Protein AF-A0A7I7QZT5-F1 (afdb_monomer_lite)

Structure (mmCIF, N/CA/C/O backbone):
data_AF-A0A7I7QZT5-F1
#
_entry.id   AF-A0A7I7QZT5-F1
#
loop_
_atom_site.group_PDB
_atom_site.id
_atom_site.type_symbol
_atom_site.label_atom_id
_atom_site.label_alt_id
_atom_site.label_comp_id
_atom_site.label_asym_id
_ato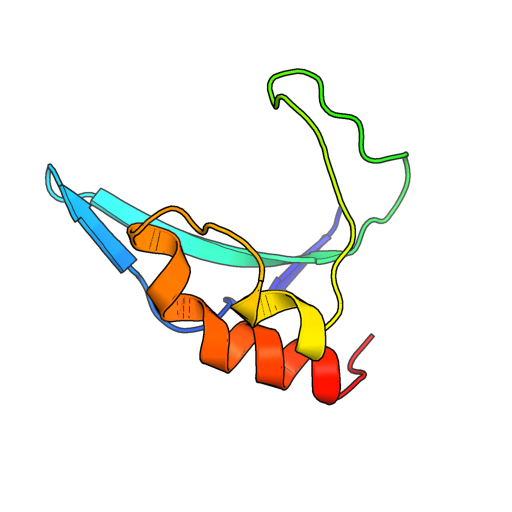m_site.label_entity_id
_atom_site.label_seq_id
_atom_site.pdbx_PDB_ins_code
_atom_site.Cartn_x
_atom_site.Cartn_y
_atom_site.Cartn_z
_atom_site.occupancy
_atom_site.B_iso_or_equiv
_atom_site.auth_seq_id
_atom_site.auth_comp_id
_atom_site.auth_asym_id
_atom_site.auth_atom_id
_atom_site.pdbx_PDB_model_num
ATOM 1 N N . MET A 1 1 ? -1.936 10.033 10.759 1.00 88.00 1 MET A N 1
ATOM 2 C CA . MET A 1 1 ? -1.555 8.623 10.516 1.00 88.00 1 MET A CA 1
ATOM 3 C C . MET A 1 1 ? -0.327 8.291 11.344 1.00 88.00 1 MET A C 1
ATOM 5 O O . MET A 1 1 ? 0.410 9.215 11.671 1.00 88.00 1 MET A O 1
ATOM 9 N N . THR A 1 2 ? -0.095 7.019 11.646 1.00 96.69 2 THR A N 1
ATOM 10 C CA . THR A 1 2 ? 1.204 6.512 12.116 1.00 96.69 2 THR A CA 1
ATOM 11 C C . THR A 1 2 ? 1.825 5.620 11.047 1.00 96.69 2 THR A C 1
ATOM 13 O O . THR A 1 2 ? 1.106 5.010 10.254 1.00 96.69 2 THR A O 1
ATOM 16 N N . VAL A 1 3 ? 3.156 5.569 11.013 1.00 96.69 3 VAL A N 1
ATOM 17 C CA . VAL A 1 3 ? 3.928 4.740 10.078 1.00 96.69 3 VAL A CA 1
ATOM 18 C C . VAL A 1 3 ? 4.476 3.533 10.833 1.00 96.69 3 VAL A C 1
ATOM 20 O O . VAL A 1 3 ? 4.990 3.675 11.941 1.00 96.69 3 VAL A O 1
ATOM 23 N N . GLY A 1 4 ? 4.328 2.353 10.240 1.00 95.25 4 GLY A N 1
ATOM 24 C CA . GLY A 1 4 ? 4.814 1.082 10.758 1.00 95.25 4 GLY A CA 1
ATOM 25 C C . GLY A 1 4 ? 5.961 0.517 9.923 1.00 95.25 4 GLY A C 1
ATOM 26 O O . GLY A 1 4 ? 6.777 1.247 9.365 1.00 95.25 4 GLY A O 1
ATOM 27 N N . LEU A 1 5 ? 6.016 -0.814 9.854 1.00 95.00 5 LEU A N 1
ATOM 28 C CA . LEU A 1 5 ? 7.064 -1.540 9.140 1.00 95.00 5 LEU A CA 1
ATOM 29 C C . LEU A 1 5 ? 6.975 -1.349 7.621 1.00 95.00 5 LEU A C 1
ATOM 31 O O . LEU A 1 5 ? 5.900 -1.110 7.061 1.00 95.00 5 LEU A O 1
ATOM 35 N N . GLN A 1 6 ? 8.124 -1.497 6.966 1.00 96.44 6 GLN A N 1
ATOM 36 C CA . GLN A 1 6 ? 8.218 -1.570 5.514 1.00 96.44 6 GLN A CA 1
ATOM 37 C C . GLN A 1 6 ? 7.445 -2.788 4.987 1.00 96.44 6 GLN A C 1
ATOM 39 O O . GLN A 1 6 ? 7.446 -3.859 5.596 1.00 96.44 6 GLN A O 1
ATOM 44 N N . VAL A 1 7 ? 6.780 -2.613 3.847 1.00 96.50 7 VAL A N 1
ATOM 45 C CA . VAL A 1 7 ? 6.115 -3.692 3.119 1.00 96.50 7 VAL A CA 1
ATOM 46 C C . VAL A 1 7 ? 7.103 -4.269 2.119 1.00 96.50 7 VAL A C 1
ATOM 48 O O . VAL A 1 7 ? 7.394 -3.647 1.101 1.00 96.50 7 VAL A O 1
ATOM 51 N N . GLY A 1 8 ? 7.586 -5.478 2.391 1.00 95.62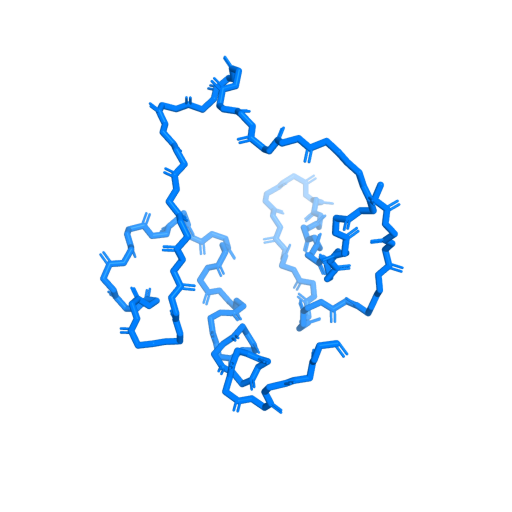 8 GLY A N 1
ATOM 52 C CA . GLY A 1 8 ? 8.517 -6.151 1.494 1.00 95.62 8 GLY A CA 1
ATOM 53 C C . GLY A 1 8 ? 9.822 -5.403 1.267 1.00 95.62 8 GLY A C 1
ATOM 54 O O . GLY A 1 8 ? 10.242 -4.585 2.078 1.00 95.62 8 GLY A O 1
ATOM 55 N N . GLU A 1 9 ? 10.437 -5.688 0.127 1.00 95.38 9 GLU A N 1
ATOM 56 C CA . GLU A 1 9 ? 11.694 -5.078 -0.288 1.00 95.38 9 GLU A CA 1
ATOM 57 C C . GLU A 1 9 ? 11.479 -3.792 -1.093 1.00 95.38 9 GLU A C 1
ATOM 59 O O . GLU A 1 9 ? 10.378 -3.462 -1.549 1.00 95.38 9 GLU A O 1
ATOM 64 N N . ASP A 1 10 ? 12.578 -3.076 -1.275 1.00 97.38 10 ASP A N 1
ATOM 65 C CA . ASP A 1 10 ? 12.673 -1.920 -2.152 1.00 97.38 10 ASP A CA 1
ATOM 66 C C . ASP A 1 10 ? 12.439 -2.301 -3.619 1.00 97.38 10 ASP A C 1
ATOM 68 O O . ASP A 1 10 ? 12.988 -3.282 -4.124 1.00 97.38 10 ASP A O 1
ATOM 72 N N . VAL A 1 11 ? 11.662 -1.483 -4.331 1.00 96.50 11 VAL A N 1
ATOM 73 C CA . VAL A 1 11 ? 11.430 -1.639 -5.770 1.00 96.50 11 VAL A CA 1
ATOM 74 C C . VAL A 1 11 ? 12.312 -0.641 -6.523 1.00 96.50 11 VAL A C 1
ATOM 76 O O . VAL A 1 11 ? 12.120 0.570 -6.379 1.00 96.50 11 VAL A O 1
ATOM 79 N N . PRO A 1 12 ? 13.274 -1.100 -7.343 1.00 95.12 12 PRO A N 1
ATOM 80 C CA . PRO A 1 12 ? 14.065 -0.199 -8.166 1.00 95.12 12 PRO A CA 1
ATOM 81 C C . PRO A 1 12 ? 13.182 0.444 -9.238 1.00 95.12 12 PRO A C 1
ATOM 83 O O . PRO A 1 12 ? 12.404 -0.222 -9.923 1.00 95.12 12 PRO A O 1
ATOM 86 N N . LEU A 1 13 ? 13.334 1.751 -9.405 1.00 95.12 13 LEU A N 1
ATOM 87 C CA . LEU A 1 13 ? 12.671 2.548 -10.426 1.00 95.12 13 LEU A CA 1
ATOM 88 C C . LEU A 1 13 ? 13.700 3.126 -11.413 1.00 95.12 13 LEU A C 1
ATOM 90 O O . LEU A 1 13 ? 14.899 3.197 -11.120 1.00 95.12 13 LEU A O 1
ATOM 94 N N . PRO A 1 14 ? 13.254 3.584 -12.597 1.00 94.31 14 PRO A N 1
ATOM 95 C CA . PRO A 1 14 ? 14.114 4.317 -13.519 1.00 94.31 14 PRO A CA 1
ATOM 96 C C . PRO A 1 14 ? 14.781 5.532 -12.862 1.00 94.31 14 PRO A C 1
ATOM 98 O O . PRO A 1 14 ? 14.296 6.070 -11.869 1.00 94.31 14 PRO A O 1
ATOM 101 N N . ARG A 1 15 ? 15.865 6.020 -13.479 1.00 94.62 15 ARG A N 1
ATOM 102 C CA . ARG A 1 15 ? 16.621 7.205 -13.020 1.00 94.62 15 ARG A CA 1
ATOM 103 C C . ARG A 1 15 ? 17.232 7.041 -11.622 1.00 94.62 15 ARG A C 1
ATOM 105 O O . ARG A 1 15 ? 17.315 8.009 -10.872 1.00 94.62 15 ARG A O 1
ATOM 112 N N . SER A 1 16 ? 17.668 5.822 -11.300 1.00 95.38 16 SER A N 1
ATOM 113 C CA . SER A 1 16 ? 18.321 5.492 -10.025 1.00 95.38 16 SER A CA 1
ATOM 114 C C . SER A 1 16 ? 17.456 5.816 -8.803 1.00 95.38 16 SER A C 1
ATOM 116 O O . SER A 1 16 ? 17.971 6.182 -7.749 1.00 95.38 16 SER A O 1
ATOM 118 N N . MET A 1 17 ? 16.135 5.718 -8.961 1.00 97.69 17 MET A N 1
ATOM 119 C CA . MET A 1 17 ? 15.181 5.910 -7.878 1.00 97.69 17 MET A CA 1
ATOM 120 C C . MET A 1 17 ? 14.841 4.570 -7.231 1.00 97.69 17 MET A C 1
ATOM 122 O O . MET A 1 17 ? 14.884 3.522 -7.874 1.00 97.69 17 MET A O 1
ATOM 126 N N . THR A 1 18 ? 14.432 4.631 -5.970 1.00 97.06 18 THR A N 1
ATOM 127 C CA . THR A 1 18 ? 13.952 3.474 -5.219 1.00 97.06 18 THR A CA 1
ATOM 128 C C . THR A 1 18 ? 12.585 3.795 -4.651 1.00 97.06 18 THR A C 1
ATOM 130 O O . THR A 1 18 ? 12.394 4.845 -4.035 1.00 97.06 18 THR A O 1
ATOM 133 N N . LEU A 1 19 ? 11.635 2.890 -4.856 1.00 97.75 19 LEU A N 1
ATOM 134 C CA . LEU A 1 19 ? 10.299 2.978 -4.303 1.00 97.75 19 LEU A CA 1
ATOM 135 C C . LEU A 1 19 ? 10.170 2.044 -3.103 1.00 97.75 19 LEU A C 1
ATOM 137 O O . LEU A 1 19 ? 10.554 0.876 -3.157 1.00 97.75 19 LEU A O 1
ATOM 141 N N . ARG A 1 20 ? 9.594 2.571 -2.025 1.00 98.19 20 ARG A N 1
ATOM 142 C CA . ARG A 1 20 ? 9.417 1.853 -0.770 1.00 98.19 20 ARG A CA 1
ATOM 143 C C . ARG A 1 20 ? 8.007 2.054 -0.240 1.00 98.19 20 ARG A C 1
ATOM 145 O O . ARG A 1 20 ? 7.558 3.189 -0.090 1.00 98.19 20 ARG A O 1
ATOM 152 N N . ALA A 1 21 ? 7.332 0.954 0.069 1.00 97.69 21 ALA A N 1
ATOM 153 C CA . ALA A 1 21 ? 6.022 0.966 0.702 1.00 97.69 21 ALA A CA 1
ATOM 154 C C . ALA A 1 21 ? 6.152 0.746 2.212 1.00 97.69 21 ALA A C 1
ATOM 156 O O . ALA A 1 21 ? 6.967 -0.051 2.671 1.00 97.69 21 ALA A O 1
ATOM 157 N N . TYR A 1 22 ? 5.319 1.431 2.991 1.00 97.31 22 TYR A N 1
ATOM 158 C CA . TYR A 1 22 ? 5.244 1.274 4.442 1.00 97.31 22 TYR A CA 1
ATOM 159 C C . TYR A 1 22 ? 3.804 1.051 4.870 1.00 97.31 22 TYR A C 1
ATOM 161 O O . TYR A 1 22 ? 2.878 1.667 4.338 1.00 97.31 22 TYR A O 1
ATOM 169 N N . ARG A 1 23 ? 3.615 0.199 5.877 1.00 95.56 23 ARG A N 1
ATOM 170 C CA . ARG A 1 23 ? 2.324 0.060 6.541 1.00 95.56 23 ARG A CA 1
ATOM 171 C C . ARG A 1 23 ? 1.984 1.364 7.252 1.00 95.56 23 ARG A C 1
ATOM 173 O O . ARG A 1 23 ? 2.832 1.935 7.935 1.00 95.56 23 ARG A O 1
ATOM 180 N N . VAL A 1 24 ? 0.729 1.788 7.159 1.00 96.06 24 VAL A N 1
ATOM 181 C CA . VAL A 1 24 ? 0.224 2.944 7.902 1.00 96.06 24 VAL A CA 1
ATOM 182 C C . VAL A 1 24 ? -1.049 2.596 8.654 1.00 96.06 24 VAL A C 1
ATOM 184 O O . VAL A 1 24 ? -1.849 1.783 8.192 1.00 96.06 24 VAL A O 1
ATOM 187 N N . THR A 1 25 ? -1.246 3.248 9.796 1.00 94.88 25 THR A N 1
ATOM 188 C CA . THR A 1 25 ? -2.508 3.207 10.538 1.00 94.88 25 THR A CA 1
ATOM 189 C C . THR A 1 25 ? -3.151 4.589 10.503 1.00 94.88 25 THR A C 1
ATOM 191 O O . THR A 1 25 ? -2.521 5.613 10.806 1.00 94.88 25 THR A O 1
ATOM 194 N N . LEU A 1 26 ? -4.422 4.638 10.104 1.00 95.50 26 LEU A N 1
ATOM 195 C CA . LEU A 1 26 ? -5.211 5.864 10.133 1.00 95.50 26 LEU A CA 1
ATOM 196 C C . LEU A 1 26 ? -5.564 6.191 11.589 1.00 95.50 26 LEU A C 1
ATOM 198 O O . LEU A 1 26 ? -6.235 5.417 12.255 1.00 95.50 26 LEU A O 1
ATOM 202 N N . VAL A 1 27 ? -5.086 7.336 12.082 1.00 96.56 27 VAL A N 1
ATOM 203 C CA . VAL A 1 27 ? -5.327 7.781 13.470 1.00 96.56 27 VAL A CA 1
ATOM 204 C C . VAL A 1 27 ? -6.628 8.576 13.571 1.00 96.56 27 VAL A C 1
ATOM 206 O O . VAL A 1 27 ? -7.364 8.454 14.540 1.00 96.56 27 VAL A O 1
ATOM 209 N N . ALA A 1 28 ? -6.891 9.411 12.566 1.00 95.81 28 ALA A N 1
ATOM 210 C CA . ALA A 1 28 ? -8.064 10.266 12.468 1.00 95.81 28 ALA A CA 1
ATOM 211 C C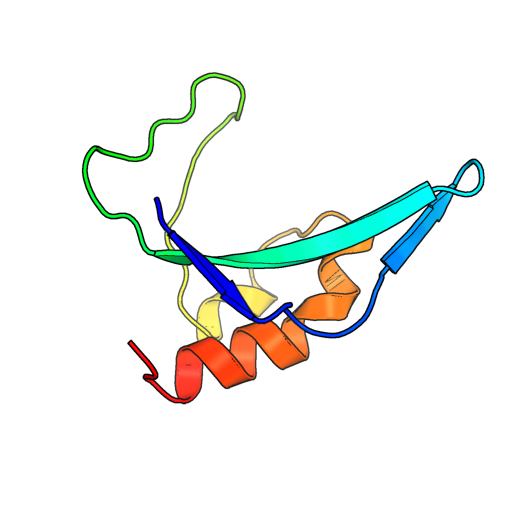 . ALA A 1 28 ? -8.260 10.700 11.006 1.00 95.81 28 ALA A C 1
ATOM 213 O O . ALA A 1 28 ? -7.309 10.661 10.219 1.00 95.81 28 ALA A O 1
ATOM 214 N N . GLY A 1 29 ? -9.469 11.158 10.675 1.00 95.25 29 GLY A N 1
ATOM 215 C CA . GLY A 1 29 ? -9.848 11.621 9.337 1.00 95.25 29 GLY A CA 1
ATOM 216 C C . GLY A 1 29 ? -10.502 10.538 8.476 1.00 95.25 29 GLY A C 1
ATOM 217 O O . GLY A 1 29 ? -10.679 9.402 8.907 1.00 95.25 29 GLY A O 1
ATOM 218 N N . THR A 1 30 ? -10.881 10.910 7.254 1.00 94.88 30 THR A N 1
ATOM 219 C CA . THR A 1 30 ? -11.436 10.002 6.236 1.00 94.88 30 THR A CA 1
ATOM 220 C C . THR A 1 30 ? -10.572 10.084 4.986 1.00 94.88 30 THR A C 1
ATOM 222 O O . THR A 1 30 ? -10.145 11.171 4.608 1.00 94.88 30 THR A O 1
ATOM 225 N N . VAL A 1 31 ? -10.294 8.944 4.351 1.00 95.06 31 VAL A N 1
ATOM 226 C CA . VAL A 1 31 ? -9.497 8.903 3.119 1.00 95.06 31 VAL A CA 1
ATOM 227 C C . VAL A 1 31 ? -10.372 9.310 1.932 1.00 95.06 31 VAL A C 1
ATOM 229 O O . VAL A 1 31 ? -11.401 8.683 1.682 1.00 95.06 31 VAL A O 1
ATOM 232 N N . THR A 1 32 ? -9.957 10.341 1.196 1.00 95.56 32 THR A N 1
ATOM 233 C CA . THR A 1 32 ? -10.697 10.914 0.061 1.00 95.56 32 THR A CA 1
ATOM 234 C C . THR A 1 32 ? -9.813 11.038 -1.190 1.00 95.56 32 THR A C 1
ATOM 236 O O . THR A 1 32 ? -8.650 11.432 -1.081 1.00 95.56 32 THR A O 1
ATOM 239 N N . PRO A 1 33 ? -10.324 10.714 -2.396 1.00 96.00 33 PRO A N 1
ATOM 240 C CA . PRO A 1 33 ? -9.574 10.863 -3.642 1.00 96.00 33 PRO A CA 1
ATOM 241 C C . PRO A 1 33 ? -9.557 12.327 -4.098 1.00 96.00 33 PRO A C 1
ATOM 243 O O . PRO A 1 33 ? -10.469 12.767 -4.790 1.00 96.00 33 PRO A O 1
ATOM 246 N N . HIS A 1 34 ? -8.530 13.087 -3.720 1.00 95.50 34 HIS A N 1
ATOM 247 C CA . HIS A 1 34 ? -8.358 14.452 -4.237 1.00 95.50 34 HIS A CA 1
ATOM 248 C C . HIS A 1 34 ? -7.745 14.463 -5.644 1.00 95.50 34 HIS A C 1
ATOM 250 O O . HIS A 1 34 ? -8.281 15.117 -6.530 1.00 95.50 34 HIS A O 1
ATOM 256 N N . ASP A 1 35 ? -6.690 13.668 -5.857 1.00 96.56 35 ASP A N 1
ATOM 257 C CA . ASP A 1 35 ? -5.973 13.598 -7.143 1.00 96.56 35 ASP A CA 1
ATOM 258 C C . ASP A 1 35 ? -6.171 12.268 -7.889 1.00 96.56 35 ASP A C 1
ATOM 260 O O . ASP A 1 35 ? -5.854 12.142 -9.071 1.00 96.56 35 ASP A O 1
ATOM 264 N N . HIS A 1 36 ? -6.679 11.243 -7.202 1.00 94.88 36 HIS A N 1
ATOM 265 C CA . HIS A 1 36 ? -6.911 9.925 -7.793 1.00 94.88 36 HIS A CA 1
ATOM 266 C C . HIS A 1 36 ? -8.317 9.834 -8.385 1.00 94.88 36 HIS A C 1
ATOM 268 O O . HIS A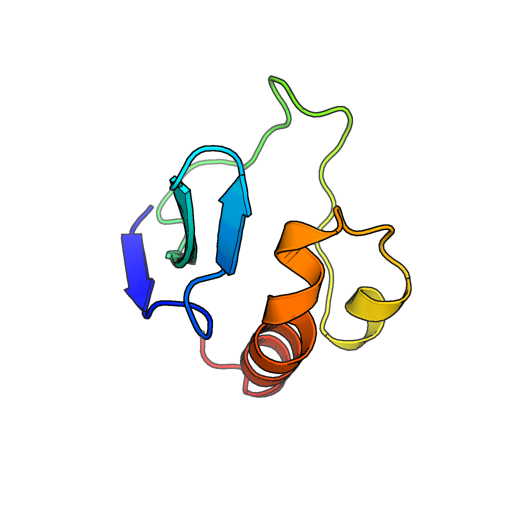 1 36 ? -9.258 10.425 -7.868 1.00 94.88 36 HIS A O 1
ATOM 274 N N . ARG A 1 37 ? -8.494 9.006 -9.421 1.00 95.62 37 ARG A N 1
ATOM 275 C CA . ARG A 1 37 ? -9.814 8.795 -10.043 1.00 95.62 37 ARG A CA 1
ATOM 276 C C . ARG A 1 37 ? -10.862 8.193 -9.095 1.00 95.62 37 ARG A C 1
ATOM 278 O O . ARG A 1 37 ? -12.049 8.435 -9.266 1.00 95.62 37 ARG A O 1
ATOM 285 N N . ALA A 1 38 ? -10.429 7.339 -8.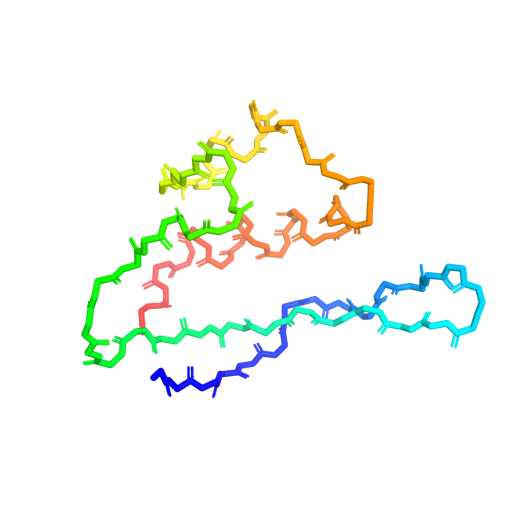167 1.00 95.56 38 ALA A N 1
ATOM 286 C CA . ALA A 1 38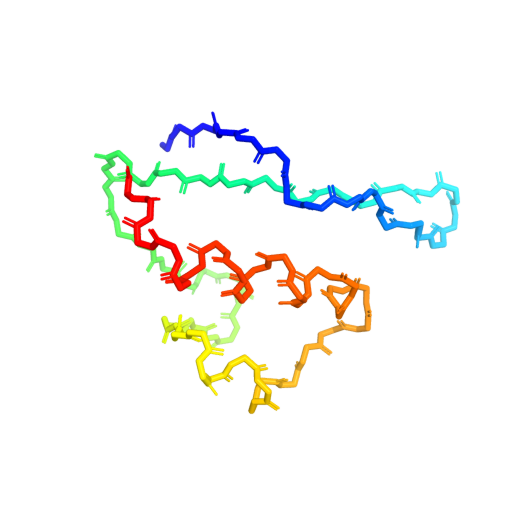 ? -11.278 6.607 -7.232 1.00 95.56 38 ALA A CA 1
ATOM 287 C C . ALA A 1 38 ? -10.424 5.960 -6.135 1.00 95.56 38 ALA A C 1
ATOM 289 O O . ALA A 1 38 ? -9.235 5.709 -6.341 1.00 95.56 38 ALA A O 1
ATOM 290 N N . LEU A 1 39 ? -11.057 5.622 -5.010 1.00 96.25 39 LEU A N 1
ATOM 291 C CA . LEU A 1 39 ? -10.494 4.759 -3.971 1.00 96.25 39 LEU A CA 1
ATOM 292 C C . LEU A 1 39 ? -11.388 3.541 -3.765 1.00 96.25 39 LEU A C 1
ATOM 294 O O . LEU A 1 39 ? -12.609 3.625 -3.901 1.00 96.25 39 LEU A O 1
ATOM 298 N N . ARG A 1 40 ? -10.771 2.414 -3.409 1.00 95.81 40 ARG A N 1
ATOM 299 C CA . ARG A 1 40 ? -11.461 1.177 -3.047 1.00 95.81 40 ARG A CA 1
ATOM 300 C C . ARG A 1 40 ? -10.667 0.450 -1.969 1.00 95.81 40 ARG A C 1
ATOM 302 O O . ARG A 1 40 ? -9.463 0.270 -2.116 1.00 95.81 40 ARG A O 1
ATOM 309 N N . TRP A 1 41 ? -11.355 0.010 -0.920 1.00 96.00 41 TRP A N 1
ATOM 310 C CA . TRP A 1 41 ? -10.801 -0.922 0.060 1.00 96.00 41 TRP A CA 1
ATOM 311 C C . TRP A 1 41 ? -10.856 -2.342 -0.500 1.00 96.00 41 TRP A C 1
ATOM 313 O O . TRP A 1 41 ? -11.861 -2.725 -1.100 1.00 96.00 41 TRP A O 1
ATOM 323 N N . VAL A 1 42 ? -9.773 -3.099 -0.336 1.00 96.56 42 VAL A N 1
ATOM 324 C CA . VAL A 1 42 ? -9.612 -4.437 -0.921 1.00 96.56 42 VAL A CA 1
ATOM 325 C C . VAL A 1 42 ? -9.111 -5.416 0.132 1.00 96.56 42 VAL A C 1
ATOM 327 O O . VAL A 1 42 ? -8.262 -5.062 0.952 1.00 96.56 42 VAL A O 1
ATOM 330 N N . GLY A 1 43 ? -9.648 -6.634 0.117 1.00 96.12 43 GLY A N 1
ATOM 331 C CA . GLY A 1 43 ? -9.146 -7.752 0.908 1.00 96.12 43 GLY A CA 1
ATOM 332 C C . GLY A 1 43 ? -8.000 -8.486 0.211 1.00 96.12 43 GLY A C 1
ATOM 333 O O . GLY A 1 43 ? -7.626 -8.169 -0.919 1.00 96.12 43 GLY A O 1
ATOM 334 N N . ALA A 1 44 ? -7.450 -9.505 0.877 1.00 96.88 44 ALA A N 1
ATOM 335 C CA . ALA A 1 44 ? -6.374 -10.324 0.315 1.00 96.88 44 ALA A CA 1
ATOM 336 C C . ALA A 1 44 ? -6.783 -11.018 -0.999 1.00 96.88 44 ALA A C 1
ATOM 338 O O . ALA A 1 44 ? -5.967 -11.121 -1.915 1.00 96.88 44 ALA A O 1
ATOM 339 N N . ASP A 1 45 ? -8.040 -11.452 -1.097 1.00 95.81 45 ASP A N 1
ATOM 340 C CA . ASP A 1 45 ? -8.562 -12.201 -2.246 1.00 95.81 45 ASP A CA 1
ATOM 341 C C . ASP A 1 45 ? -8.872 -11.299 -3.454 1.00 95.81 45 ASP A C 1
ATOM 343 O O . ASP A 1 45 ? -8.874 -11.753 -4.596 1.00 95.81 45 ASP A O 1
ATOM 347 N N . ASP A 1 46 ? -9.042 -9.995 -3.223 1.00 97.38 46 ASP A N 1
ATOM 348 C CA . ASP A 1 46 ? -9.290 -9.001 -4.270 1.00 97.38 46 ASP A CA 1
ATOM 349 C C . ASP A 1 46 ? -8.006 -8.548 -4.982 1.00 97.38 46 ASP A C 1
ATOM 351 O O . ASP A 1 46 ? -8.069 -7.904 -6.032 1.00 97.38 46 ASP A O 1
ATOM 355 N N . LEU A 1 47 ? -6.826 -8.823 -4.413 1.00 96.81 47 LEU A N 1
ATOM 356 C CA . LEU A 1 47 ? -5.559 -8.275 -4.912 1.00 96.81 47 LEU A CA 1
ATOM 357 C C . LEU A 1 47 ? -5.279 -8.679 -6.362 1.00 96.81 47 LEU A C 1
ATOM 359 O O . LEU A 1 47 ? -4.738 -7.875 -7.121 1.00 96.81 47 LEU A O 1
ATOM 363 N N . ALA A 1 48 ? -5.671 -9.893 -6.754 1.00 95.00 48 ALA A N 1
ATOM 364 C CA . ALA A 1 48 ? -5.481 -10.407 -8.109 1.00 95.00 48 ALA A CA 1
ATOM 365 C C . ALA A 1 48 ? -6.391 -9.734 -9.152 1.00 95.00 48 ALA A C 1
ATOM 367 O O . ALA A 1 48 ? -6.101 -9.801 -10.343 1.00 95.00 48 ALA A O 1
ATOM 368 N N . SER A 1 49 ? -7.480 -9.085 -8.726 1.00 94.94 49 SER A N 1
ATOM 369 C CA . SER A 1 49 ? -8.443 -8.440 -9.627 1.00 94.94 49 SER A CA 1
ATOM 370 C C . SER A 1 49 ? -8.119 -6.969 -9.907 1.00 94.94 49 SER A C 1
ATOM 372 O O . SER A 1 49 ? -8.794 -6.329 -10.713 1.00 94.94 49 SER A O 1
ATOM 374 N N . VAL A 1 50 ? -7.154 -6.390 -9.190 1.00 96.81 50 VAL A N 1
ATOM 375 C CA . VAL A 1 50 ? -6.739 -4.994 -9.353 1.00 96.81 50 VAL A CA 1
ATOM 376 C C . VAL A 1 50 ? -5.706 -4.906 -10.472 1.00 96.81 50 VAL A C 1
ATOM 378 O O . VAL A 1 50 ? -4.711 -5.629 -10.476 1.00 96.81 50 VAL A O 1
ATOM 381 N N . ASP A 1 51 ? -5.906 -3.967 -11.395 1.00 96.38 51 ASP A N 1
ATOM 382 C CA . ASP A 1 51 ? -4.896 -3.622 -12.394 1.00 96.38 51 ASP A CA 1
ATOM 383 C C . ASP A 1 51 ? -3.806 -2.737 -11.767 1.00 96.38 51 ASP A C 1
ATOM 385 O O . ASP A 1 51 ? -3.866 -1.507 -11.796 1.00 96.38 51 ASP A O 1
ATOM 389 N N . TRP A 1 52 ? -2.847 -3.380 -11.098 1.00 96.94 52 TRP A N 1
ATOM 390 C CA . TRP A 1 52 ? -1.739 -2.702 -10.428 1.00 96.94 52 TRP A CA 1
ATOM 391 C C . TRP A 1 52 ? -0.770 -2.082 -11.427 1.00 96.94 52 TRP A C 1
ATOM 393 O O . TRP A 1 52 ? -0.395 -2.719 -12.420 1.00 96.94 52 TRP A O 1
ATOM 403 N N . VAL A 1 53 ? -0.258 -0.898 -11.085 1.00 96.12 53 VAL A N 1
ATOM 404 C CA . VAL A 1 53 ? 0.909 -0.336 -11.767 1.00 96.12 53 VAL A CA 1
ATOM 405 C C . VAL A 1 53 ? 2.095 -1.310 -11.651 1.00 96.12 53 VAL A C 1
ATOM 407 O O . VAL A 1 53 ? 2.243 -1.967 -10.618 1.00 96.12 53 VAL A O 1
ATOM 410 N N . PRO A 1 54 ? 2.951 -1.447 -12.682 1.00 95.94 54 PRO A N 1
ATOM 411 C CA . PRO A 1 54 ? 3.970 -2.499 -12.709 1.00 95.94 54 PRO A CA 1
ATOM 412 C C . PRO A 1 54 ? 4.924 -2.522 -11.508 1.00 95.94 54 PRO A C 1
ATOM 414 O O . PRO A 1 54 ? 5.296 -3.608 -11.073 1.00 95.94 54 PRO A O 1
ATOM 417 N N . ALA A 1 55 ? 5.289 -1.355 -10.965 1.00 96.00 55 ALA A N 1
ATOM 418 C CA . ALA A 1 55 ? 6.195 -1.249 -9.820 1.00 96.00 55 ALA A CA 1
ATOM 419 C C . ALA A 1 55 ? 5.626 -1.923 -8.557 1.00 96.00 55 ALA A C 1
ATOM 421 O O . ALA A 1 55 ? 6.338 -2.628 -7.847 1.00 96.00 55 ALA A O 1
ATOM 422 N N . ASP A 1 56 ? 4.323 -1.786 -8.326 1.00 97.19 56 ASP A N 1
ATOM 423 C CA . ASP A 1 56 ? 3.674 -2.214 -7.086 1.00 97.19 56 ASP A CA 1
ATOM 424 C C . ASP A 1 56 ? 3.428 -3.728 -7.039 1.00 97.19 56 ASP A C 1
ATOM 426 O O . ASP A 1 56 ? 3.251 -4.311 -5.965 1.00 97.19 56 ASP A O 1
ATOM 430 N N . ARG A 1 57 ? 3.460 -4.402 -8.198 1.00 96.19 57 ARG A N 1
ATOM 431 C CA . ARG A 1 57 ? 3.220 -5.853 -8.304 1.00 96.19 57 ARG A CA 1
ATOM 432 C C . ARG A 1 57 ? 4.206 -6.676 -7.475 1.00 96.19 57 ARG A C 1
ATOM 434 O O . ARG A 1 57 ? 3.850 -7.762 -7.019 1.00 96.19 57 ARG A O 1
ATOM 441 N N . GLY A 1 58 ? 5.412 -6.151 -7.240 1.00 93.62 58 GLY A N 1
ATOM 442 C CA . GLY A 1 58 ? 6.433 -6.794 -6.409 1.00 93.62 58 GLY A CA 1
ATOM 443 C C . GLY A 1 58 ? 6.013 -6.989 -4.948 1.00 93.62 58 GLY A C 1
ATOM 444 O O . GLY A 1 58 ? 6.495 -7.910 -4.293 1.00 93.62 58 GLY A O 1
ATOM 445 N N . TRP A 1 59 ? 5.076 -6.187 -4.437 1.00 97.31 59 TRP A N 1
ATOM 446 C CA . TRP A 1 59 ? 4.638 -6.273 -3.041 1.00 97.31 59 TRP A CA 1
ATOM 447 C C . TRP A 1 59 ? 3.410 -7.154 -2.814 1.00 97.31 59 TRP A C 1
ATOM 449 O O . TRP A 1 59 ? 3.066 -7.408 -1.659 1.00 97.31 59 TRP A O 1
ATOM 459 N N . LEU A 1 60 ? 2.748 -7.647 -3.868 1.00 96.69 60 LEU A N 1
ATOM 460 C CA . LEU A 1 60 ? 1.489 -8.392 -3.737 1.00 96.69 60 LEU A CA 1
ATOM 461 C C . LEU A 1 60 ? 1.575 -9.607 -2.798 1.00 96.69 60 LEU A C 1
ATOM 463 O O . LEU A 1 60 ? 0.668 -9.752 -1.977 1.00 96.69 60 LEU A O 1
ATOM 467 N N . PRO A 1 61 ? 2.638 -10.441 -2.819 1.00 96.19 61 PRO A N 1
ATOM 468 C CA . PRO A 1 61 ? 2.757 -11.546 -1.867 1.00 96.19 61 PRO A CA 1
ATOM 469 C C . PRO A 1 61 ? 2.788 -11.074 -0.406 1.00 96.19 61 PRO A C 1
ATOM 471 O O . PRO A 1 61 ? 2.146 -11.677 0.457 1.00 96.19 61 PRO A O 1
ATOM 474 N N . ASN A 1 62 ? 3.475 -9.960 -0.141 1.00 96.88 62 ASN A N 1
ATOM 475 C CA . ASN A 1 62 ? 3.650 -9.406 1.201 1.00 96.88 62 ASN A CA 1
ATOM 476 C C . ASN A 1 62 ? 2.361 -8.748 1.699 1.00 96.88 62 ASN A C 1
ATOM 478 O O . ASN A 1 62 ? 1.936 -9.006 2.824 1.00 96.88 62 ASN A O 1
ATOM 482 N N . LEU A 1 63 ? 1.684 -7.980 0.839 1.00 96.44 63 LEU A N 1
ATOM 483 C CA . LEU A 1 63 ? 0.362 -7.419 1.130 1.00 96.44 63 LEU A CA 1
ATOM 484 C C . LEU A 1 63 ? -0.652 -8.524 1.435 1.00 96.44 63 LEU A C 1
ATOM 486 O O . LEU A 1 63 ? -1.376 -8.444 2.424 1.00 96.44 63 LEU A O 1
ATOM 490 N N . ALA A 1 64 ? -0.668 -9.590 0.634 1.00 96.56 64 ALA A N 1
ATOM 491 C CA . ALA A 1 64 ? -1.577 -10.710 0.829 1.00 96.56 64 ALA A CA 1
ATOM 492 C C . ALA A 1 64 ? -1.320 -11.434 2.164 1.00 96.56 64 ALA A C 1
ATOM 494 O O . ALA A 1 64 ? -2.266 -11.791 2.865 1.00 96.56 64 ALA A O 1
ATOM 495 N N . ALA A 1 65 ? -0.052 -11.630 2.542 1.00 95.31 65 ALA A N 1
ATOM 496 C CA . ALA A 1 65 ? 0.312 -12.199 3.838 1.00 95.31 65 ALA A CA 1
ATOM 497 C C . ALA A 1 65 ? -0.136 -11.305 5.006 1.00 95.31 65 ALA A C 1
ATOM 499 O O . ALA A 1 65 ? -0.752 -11.802 5.947 1.00 95.31 65 ALA A O 1
ATOM 500 N N . MET A 1 66 ? 0.104 -9.993 4.918 1.00 94.56 66 MET A N 1
ATOM 501 C CA . MET A 1 66 ? -0.291 -9.024 5.948 1.00 94.56 66 MET A CA 1
ATOM 502 C C . MET A 1 66 ? -1.810 -8.930 6.122 1.00 94.56 66 MET A C 1
ATOM 504 O O . MET A 1 66 ? -2.298 -8.858 7.246 1.00 94.56 66 MET A O 1
ATOM 508 N N . LEU A 1 67 ? -2.569 -8.944 5.023 1.00 94.69 67 LEU A N 1
ATOM 509 C CA . LEU A 1 67 ? -4.032 -8.881 5.066 1.00 94.69 67 LEU A CA 1
ATOM 510 C C . LEU A 1 67 ? -4.649 -10.165 5.640 1.00 94.69 67 LEU A C 1
ATOM 512 O O . LEU A 1 67 ? -5.682 -10.100 6.301 1.00 94.69 67 LEU A O 1
ATOM 516 N N . ARG A 1 68 ? -4.015 -11.326 5.428 1.00 94.69 68 ARG A N 1
ATOM 517 C CA . ARG A 1 68 ? -4.472 -12.610 5.986 1.00 94.69 68 ARG A CA 1
ATOM 518 C C . ARG A 1 68 ? -4.085 -12.825 7.443 1.00 94.69 68 ARG A C 1
ATOM 520 O O . ARG A 1 68 ? -4.794 -13.540 8.141 1.00 94.69 68 ARG A O 1
ATOM 527 N N . SER A 1 69 ? -2.984 -12.239 7.913 1.00 86.44 69 SER A N 1
ATOM 528 C CA . SER A 1 69 ? -2.532 -12.430 9.296 1.00 86.44 69 SER A CA 1
ATOM 529 C C . SER A 1 69 ? -3.369 -11.667 10.326 1.00 86.44 69 SER A C 1
ATOM 531 O O . SER A 1 69 ? -3.149 -11.841 11.521 1.00 86.44 69 SER A O 1
ATOM 533 N N . GLY A 1 70 ? -4.324 -10.830 9.891 1.00 66.06 70 GLY A N 1
ATOM 534 C CA . GLY A 1 70 ? -5.229 -10.096 10.782 1.00 66.06 70 GLY A CA 1
ATOM 535 C C . GLY A 1 70 ? -4.506 -9.171 11.760 1.00 66.06 70 GLY A C 1
ATOM 536 O O . GLY A 1 70 ? -5.082 -8.775 12.770 1.00 66.06 70 GLY A O 1
ATOM 537 N N . GLN A 1 71 ? -3.237 -8.856 11.493 1.00 55.00 71 GLN A N 1
ATOM 538 C CA . GLN A 1 71 ? -2.400 -8.089 12.397 1.00 55.00 71 GLN A CA 1
ATOM 539 C C . GLN A 1 71 ? -2.830 -6.624 12.308 1.00 55.00 71 GLN A C 1
ATOM 541 O O . GLN A 1 71 ? -2.267 -5.867 11.521 1.00 55.00 71 GLN A O 1
ATOM 546 N N . VAL A 1 72 ? -3.864 -6.248 13.060 1.00 49.25 72 VAL A N 1
ATOM 547 C CA . VAL A 1 72 ? -4.312 -4.864 13.291 1.00 49.25 72 VAL A CA 1
ATOM 548 C C . VAL A 1 72 ? -3.355 -4.112 14.200 1.00 49.25 72 VAL A C 1
ATOM 550 O O . VAL A 1 72 ? -2.787 -4.732 15.122 1.00 49.25 72 VAL A O 1
#

Sequence (72 aa):
MTVGLQVGEDVPLPRSMTLRAYRVTLVAGTVTPHDHRALRWVGADDLASVDWVPADRGWLPNLAAMLRSGQV

Organism: NCBI:txid1286180

Radius of gyration: 13.41 Å; chains: 1; bounding box: 30×27×27 Å

InterPro domains:
  IPR015797 NUDIX hydrolase-like domain superfamily [SSF55811] (16-61)

Secondary structure (DSSP, 8-state):
-EEEEEEEEEEEETTTEEEEEEEEE--SS----SSSS------GGGGGGS---TTGGGGHHHHHHHHHTT--

Foldseek 3Di:
DDWDAWQDDWFQDPPRDIDTHTDDDDPDDDDDCPPDPDDDDDALVCLVVDPDDPRCVVRNVSRSVVRVVPPD

pLDDT: mean 94.14, std 8.1, range [49.25, 98.19]